Protein AF-A0A0N4XBD7-F1 (afdb_monomer)

InterPro domains:
  IPR009057 Homedomain-like superfamily [SSF46689] (15-112)

Foldseek 3Di:
DDDPDDPLCVVCLVVLVCCCQVVVDQLVVSVVVDVDDSVVSVVSVVVVCVVPVPSVVSPVVPPPPDDDDDDDDDDDDDPPPDPPVVVVVVVVVVVVVVVVVVVVVVVVVVVVVQVVVCVVVVDRPDDDPPPDD

Radius of gyration: 27.36 Å; Cα contacts (8 Å, |Δi|>4): 48; chains: 1; bounding box: 46×45×81 Å

Structure (mmCIF, N/CA/C/O backbone):
data_AF-A0A0N4XBD7-F1
#
_entry.id   AF-A0A0N4XBD7-F1
#
loop_
_atom_site.group_PDB
_atom_site.id
_atom_site.type_symbol
_atom_site.label_atom_id
_atom_site.label_alt_id
_atom_site.label_comp_id
_atom_site.label_asym_id
_atom_site.label_entity_id
_atom_site.label_seq_id
_atom_site.pdbx_PDB_ins_code
_atom_site.Cartn_x
_atom_site.Cartn_y
_atom_site.Cartn_z
_atom_site.occupancy
_atom_site.B_iso_or_equiv
_atom_site.auth_seq_id
_atom_site.auth_comp_id
_atom_site.auth_asym_id
_atom_site.auth_atom_id
_atom_site.pdbx_PDB_model_num
ATOM 1 N N . MET A 1 1 ? -16.879 -18.997 16.624 1.00 49.84 1 MET A N 1
ATOM 2 C CA . MET A 1 1 ? -17.382 -17.947 17.539 1.00 49.84 1 MET A CA 1
ATOM 3 C C . MET A 1 1 ? -18.779 -17.547 17.077 1.00 49.84 1 MET A C 1
ATOM 5 O O . MET A 1 1 ? -18.945 -17.324 15.885 1.00 49.84 1 MET A O 1
ATOM 9 N N . PHE A 1 2 ? -19.792 -17.529 17.951 1.00 53.38 2 PHE A N 1
ATOM 10 C CA . PHE A 1 2 ? -21.160 -17.179 17.542 1.00 53.38 2 PHE A CA 1
ATOM 11 C C . PHE A 1 2 ? -21.255 -15.683 17.239 1.00 53.38 2 PHE A C 1
ATOM 13 O O . PHE A 1 2 ? -21.170 -14.836 18.129 1.00 53.38 2 PHE A O 1
ATOM 20 N N . GLN A 1 3 ? -21.408 -15.370 15.960 1.00 57.75 3 GLN A N 1
ATOM 21 C CA . GLN A 1 3 ? -21.605 -14.022 15.469 1.00 57.75 3 GLN A CA 1
ATOM 22 C C . GLN A 1 3 ? -23.088 -13.665 15.585 1.00 57.75 3 GLN A C 1
ATOM 24 O O . GLN A 1 3 ? -23.903 -14.100 14.779 1.00 57.75 3 GLN A O 1
ATOM 29 N N . TYR A 1 4 ? -23.456 -12.878 16.596 1.00 59.50 4 TYR A N 1
ATOM 30 C CA . TYR A 1 4 ? -24.813 -12.342 16.689 1.00 59.50 4 TYR A CA 1
ATOM 31 C C . TYR A 1 4 ? -25.037 -11.376 15.517 1.00 59.50 4 TYR A C 1
ATOM 33 O O . TYR A 1 4 ? -24.417 -10.311 15.454 1.00 59.50 4 TYR A O 1
ATOM 41 N N . GLN A 1 5 ? -25.868 -11.779 14.559 1.00 62.34 5 GLN A N 1
ATOM 42 C CA . GLN A 1 5 ? -26.324 -10.952 13.443 1.00 62.34 5 GLN A CA 1
ATOM 43 C C . GLN A 1 5 ? -27.554 -10.179 13.908 1.00 62.34 5 GLN A C 1
ATOM 45 O O . GLN A 1 5 ? -28.684 -10.663 13.874 1.00 62.34 5 GLN A O 1
ATOM 50 N N . THR A 1 6 ? -27.316 -8.987 14.446 1.00 78.62 6 THR A N 1
ATOM 51 C CA . THR A 1 6 ? -28.375 -8.034 14.771 1.00 78.62 6 THR A CA 1
ATOM 52 C C . THR A 1 6 ? -28.349 -6.918 13.738 1.00 78.62 6 THR A C 1
ATOM 54 O O . THR A 1 6 ? -27.275 -6.465 13.353 1.00 78.62 6 THR A O 1
ATOM 57 N N . LYS A 1 7 ? -29.520 -6.390 13.359 1.00 78.25 7 LYS A N 1
ATOM 58 C CA . LYS A 1 7 ? -29.637 -5.245 12.429 1.00 78.25 7 LYS A CA 1
ATOM 59 C C . LYS A 1 7 ? -28.763 -4.048 12.835 1.00 78.25 7 LYS A C 1
ATOM 61 O O . LYS A 1 7 ? -28.291 -3.289 12.001 1.00 78.25 7 LYS A O 1
ATOM 66 N N . THR A 1 8 ? -28.546 -3.882 14.138 1.00 77.31 8 THR A N 1
ATOM 67 C CA . THR A 1 8 ? -27.695 -2.838 14.722 1.00 77.31 8 THR A CA 1
ATOM 68 C C . THR A 1 8 ? -26.202 -3.079 14.523 1.00 77.31 8 THR A C 1
ATOM 70 O O . THR A 1 8 ? -25.444 -2.115 14.451 1.00 77.31 8 THR A O 1
ATOM 73 N N . ARG A 1 9 ? -25.761 -4.340 14.452 1.00 83.50 9 ARG A N 1
ATOM 74 C CA . ARG A 1 9 ? -24.365 -4.681 14.181 1.00 83.50 9 ARG A CA 1
ATOM 75 C C . ARG A 1 9 ? -24.035 -4.368 12.734 1.00 83.50 9 ARG A C 1
ATOM 77 O O . ARG A 1 9 ? -23.097 -3.620 12.507 1.00 83.50 9 ARG A O 1
ATOM 84 N N . ASP A 1 10 ? -24.841 -4.849 11.798 1.00 83.06 10 ASP A N 1
ATOM 85 C CA . ASP A 1 10 ? -24.572 -4.677 10.366 1.00 83.06 10 ASP A CA 1
ATOM 86 C C . ASP A 1 10 ? -24.506 -3.193 9.960 1.00 83.06 10 ASP A C 1
ATOM 88 O O . ASP A 1 10 ? -23.769 -2.826 9.055 1.00 83.06 10 ASP A O 1
ATOM 92 N N . LEU A 1 11 ? -25.222 -2.314 10.674 1.00 87.19 11 LEU A N 1
ATOM 93 C CA . LEU A 1 11 ? -25.235 -0.876 10.397 1.00 87.19 11 LEU A CA 1
ATOM 94 C C . LEU A 1 11 ? -24.038 -0.107 10.991 1.00 87.19 11 LE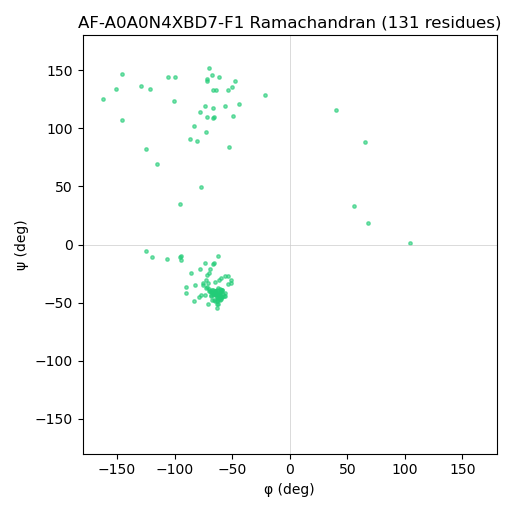U A C 1
ATOM 96 O O . LEU A 1 11 ? -23.597 0.889 10.419 1.00 87.19 11 LEU A O 1
ATOM 100 N N . TYR A 1 12 ? -23.548 -0.508 12.170 1.00 90.75 12 TYR A N 1
ATOM 101 C CA . TYR A 1 12 ? -22.599 0.298 12.955 1.00 90.75 12 TYR A CA 1
ATOM 102 C C . TYR A 1 12 ? -21.252 -0.375 13.217 1.00 90.75 12 TYR A C 1
ATOM 104 O O . TYR A 1 12 ? -20.348 0.301 13.705 1.00 90.75 12 TYR A O 1
ATOM 112 N N . TYR A 1 13 ? -21.101 -1.667 12.926 1.00 90.44 13 TYR A N 1
ATOM 113 C CA . TYR A 1 13 ? -19.879 -2.422 13.206 1.00 90.44 13 TYR A CA 1
ATOM 114 C C . TYR A 1 13 ? -18.687 -1.879 12.421 1.00 90.44 13 TYR A C 1
ATOM 116 O O . TYR A 1 13 ? -17.709 -1.457 13.038 1.00 90.44 13 TYR A O 1
ATOM 124 N N . ASP A 1 14 ? -18.814 -1.790 11.095 1.00 90.31 14 ASP A N 1
ATOM 125 C CA . ASP A 1 14 ? -17.742 -1.292 10.230 1.00 90.31 14 ASP A CA 1
ATOM 126 C C . ASP A 1 14 ? -17.368 0.133 10.623 1.00 90.31 14 ASP A C 1
ATOM 128 O O . ASP A 1 14 ? -16.208 0.418 10.893 1.00 90.31 14 ASP A O 1
ATOM 132 N N . LYS A 1 15 ? -18.366 1.005 10.807 1.00 91.62 15 LYS A N 1
ATOM 133 C CA . LYS A 1 15 ? -18.145 2.388 11.246 1.00 91.62 15 LYS A CA 1
ATOM 134 C C . LYS A 1 15 ? -17.448 2.471 12.609 1.00 91.62 15 LYS A C 1
ATOM 136 O O . LYS A 1 15 ? -16.603 3.336 12.807 1.00 91.62 15 LYS A O 1
ATOM 141 N N . ALA A 1 16 ? -17.788 1.601 13.560 1.00 91.12 16 ALA A N 1
ATOM 142 C CA . ALA A 1 16 ? -17.153 1.583 14.876 1.00 91.12 16 ALA A CA 1
ATOM 143 C C . ALA A 1 16 ? -15.689 1.127 14.808 1.00 91.12 16 ALA A C 1
ATOM 145 O O . ALA A 1 16 ? -14.846 1.707 15.490 1.00 91.12 16 ALA A O 1
ATOM 146 N N . ILE A 1 17 ? -15.382 0.113 13.994 1.00 90.62 17 ILE A N 1
ATOM 147 C CA . ILE A 1 17 ? -14.003 -0.352 13.776 1.00 90.62 17 ILE A CA 1
ATOM 148 C C . ILE A 1 17 ? -13.195 0.703 13.040 1.00 90.62 17 ILE A C 1
ATOM 150 O O . ILE A 1 17 ? -12.045 0.950 13.374 1.00 90.62 17 ILE A O 1
ATOM 154 N N . ASP A 1 18 ? -13.806 1.372 12.082 1.00 90.94 18 ASP A N 1
ATOM 155 C CA . ASP A 1 18 ? -13.152 2.371 11.265 1.00 90.94 18 ASP A CA 1
ATOM 156 C C . ASP A 1 18 ? -12.748 3.615 12.079 1.00 90.94 18 ASP A C 1
ATOM 158 O O . ASP A 1 18 ? -11.602 4.059 12.022 1.00 90.94 18 ASP A O 1
ATOM 162 N N . LEU A 1 19 ? -13.638 4.092 12.960 1.00 89.06 19 LEU A N 1
ATOM 163 C CA . LEU A 1 19 ? -13.330 5.122 13.966 1.00 89.06 19 LEU A CA 1
ATOM 164 C C . LEU A 1 19 ? -12.234 4.675 14.952 1.00 89.06 19 LEU A C 1
ATOM 166 O O . LEU A 1 19 ? -11.471 5.487 15.474 1.00 89.06 19 LEU A O 1
ATOM 170 N N . TYR A 1 20 ? -12.153 3.377 15.229 1.00 88.06 20 TYR A N 1
ATOM 171 C CA . TYR A 1 20 ? -11.146 2.819 16.123 1.00 88.06 20 TYR A CA 1
ATOM 172 C C . TYR A 1 20 ? -9.769 2.702 15.451 1.00 88.06 20 TYR A C 1
ATOM 174 O O . TYR A 1 20 ? -8.764 3.064 16.057 1.00 88.06 20 TYR A O 1
ATOM 182 N N . VAL A 1 21 ? -9.714 2.232 14.202 1.00 86.62 21 VAL A N 1
ATOM 183 C CA . VAL A 1 21 ? -8.468 1.980 13.462 1.00 86.62 21 VAL A CA 1
ATOM 184 C C . VAL A 1 21 ? -7.930 3.252 12.810 1.00 86.62 21 VAL A C 1
ATOM 186 O O . VAL A 1 21 ? -6.748 3.545 12.962 1.00 86.62 21 VAL A O 1
ATOM 189 N N . ARG A 1 22 ? -8.763 4.019 12.092 1.00 83.75 22 ARG A N 1
ATOM 190 C CA . ARG A 1 22 ? -8.308 5.217 11.365 1.00 83.75 22 ARG A CA 1
ATOM 191 C C . ARG A 1 22 ? -8.124 6.417 12.279 1.00 83.75 22 ARG A C 1
ATOM 193 O O . ARG A 1 22 ? -7.129 7.122 12.163 1.00 83.75 22 ARG A O 1
ATOM 200 N N . GLU A 1 23 ? -9.083 6.657 13.171 1.00 82.19 23 GLU A N 1
ATOM 201 C CA . GLU A 1 23 ? -9.079 7.849 14.031 1.00 82.19 23 GLU A CA 1
ATOM 202 C C . GLU A 1 23 ? -8.458 7.595 15.415 1.00 82.19 23 GLU A C 1
ATOM 204 O O . GLU A 1 23 ? -8.201 8.542 16.156 1.00 82.19 23 GLU A O 1
ATOM 209 N N . GLY A 1 24 ? -8.202 6.333 15.786 1.00 81.81 24 GLY A N 1
ATOM 210 C CA . GLY A 1 24 ? -7.596 5.983 17.075 1.00 81.81 24 GLY A CA 1
ATOM 211 C C . GLY A 1 24 ? -8.495 6.268 18.284 1.00 81.81 24 GLY A C 1
ATOM 212 O O . GLY A 1 24 ? -8.008 6.379 19.413 1.00 81.81 24 GLY A O 1
ATOM 213 N N . LEU A 1 25 ? -9.807 6.421 18.077 1.00 85.25 25 LEU A N 1
ATOM 214 C CA . LEU A 1 25 ? -10.740 6.760 19.146 1.00 85.25 25 LEU A CA 1
ATOM 215 C C . LEU A 1 25 ? -10.952 5.582 20.103 1.00 85.25 25 LEU A C 1
ATOM 217 O O . LEU A 1 25 ? -11.110 4.427 19.710 1.00 85.25 25 LEU A O 1
ATOM 221 N N . SER A 1 26 ? -11.041 5.880 21.401 1.00 85.12 26 SER A N 1
ATOM 222 C CA . SER A 1 26 ? -11.383 4.864 22.399 1.00 85.12 26 SER A CA 1
ATOM 223 C C . SER A 1 26 ? -12.847 4.430 22.269 1.00 85.12 26 SER A C 1
ATOM 225 O O . SER A 1 26 ? -13.729 5.230 21.950 1.00 85.12 26 SER A O 1
ATOM 227 N N . TYR A 1 27 ? -13.156 3.186 22.652 1.00 84.69 27 TYR A N 1
ATOM 228 C CA . TYR A 1 27 ? -14.535 2.668 22.665 1.00 84.69 27 TYR A CA 1
ATOM 229 C C . TYR A 1 27 ? -15.519 3.556 23.454 1.00 84.69 27 TYR A C 1
ATOM 231 O O . TYR A 1 27 ? -16.713 3.575 23.163 1.00 84.69 27 TYR A O 1
ATOM 239 N N . ARG A 1 28 ? -15.031 4.315 24.450 1.00 88.12 28 ARG A N 1
ATOM 240 C CA . ARG A 1 28 ? -15.838 5.271 25.227 1.00 88.12 28 ARG A CA 1
ATOM 241 C C . ARG A 1 28 ? -16.213 6.511 24.421 1.00 88.12 28 ARG A C 1
ATOM 243 O O . ARG A 1 28 ? -17.303 7.034 24.616 1.00 88.12 28 ARG A O 1
ATOM 250 N N . GLN A 1 29 ? -15.313 6.991 23.567 1.00 87.44 29 GLN A N 1
ATOM 251 C CA . GLN A 1 29 ? -15.570 8.119 22.669 1.00 87.44 29 GLN A CA 1
ATOM 252 C C . GLN A 1 29 ? -16.492 7.687 21.531 1.00 87.44 29 GLN A C 1
ATOM 254 O O . GLN A 1 29 ? -17.479 8.365 21.267 1.00 87.44 29 GLN A O 1
ATOM 259 N N . ILE A 1 30 ? -16.253 6.508 20.951 1.00 90.81 30 ILE A N 1
ATOM 260 C CA . ILE A 1 30 ? -17.099 5.941 19.892 1.00 90.81 30 ILE A CA 1
ATOM 261 C C . ILE A 1 30 ? -18.544 5.763 20.382 1.00 90.81 30 ILE A C 1
ATOM 263 O O . ILE A 1 30 ? -19.483 6.099 19.667 1.00 90.81 30 ILE A O 1
ATOM 267 N N . ALA A 1 31 ? -18.739 5.340 21.636 1.00 91.88 31 ALA A N 1
ATOM 268 C CA . ALA A 1 31 ? -20.066 5.204 22.244 1.00 91.88 31 ALA A CA 1
ATOM 269 C C . ALA A 1 31 ? -20.825 6.529 22.440 1.00 91.88 31 ALA A C 1
ATOM 271 O O . ALA A 1 31 ? -22.023 6.503 22.698 1.00 91.88 31 ALA A O 1
ATOM 272 N N . LYS A 1 32 ? -20.147 7.682 22.366 1.00 91.56 32 LYS A N 1
ATOM 273 C CA . LYS A 1 32 ? -20.806 8.999 22.361 1.00 91.56 32 LYS A CA 1
ATOM 274 C C . LYS A 1 32 ? -21.243 9.423 20.959 1.00 91.56 32 LYS A C 1
ATOM 276 O O . LYS A 1 32 ? -22.139 10.247 20.837 1.00 91.56 32 LYS A O 1
ATOM 281 N N . ILE A 1 33 ? -20.587 8.892 19.927 1.00 90.44 33 ILE A N 1
ATOM 282 C CA . ILE A 1 33 ? -20.816 9.241 18.519 1.00 90.44 33 ILE A CA 1
ATOM 283 C C . ILE A 1 33 ? -21.889 8.334 17.914 1.00 90.44 33 ILE A C 1
ATOM 285 O O . ILE A 1 33 ? -22.743 8.785 17.155 1.00 90.44 33 ILE A O 1
ATOM 289 N N . LEU A 1 34 ? -21.835 7.042 18.235 1.00 89.00 34 LEU A N 1
ATOM 290 C CA . LEU A 1 34 ? -22.762 6.044 17.720 1.00 89.00 34 LEU A CA 1
ATOM 291 C C . LEU A 1 34 ? -23.847 5.734 18.757 1.00 89.00 34 LEU A C 1
ATOM 293 O O . LEU A 1 34 ? -23.535 5.645 19.946 1.00 89.00 34 LEU A O 1
ATOM 297 N N . PRO A 1 35 ? -25.099 5.475 18.333 1.00 89.06 35 PRO A N 1
ATOM 298 C CA . PRO A 1 35 ? -26.188 5.058 19.218 1.00 89.06 35 PRO A CA 1
ATOM 299 C C . PRO A 1 35 ? -26.051 3.573 19.603 1.00 89.06 35 PRO A C 1
ATOM 301 O O . PRO A 1 35 ? -26.975 2.775 19.470 1.00 89.06 35 PRO A O 1
ATOM 304 N N . VAL A 1 36 ? -24.859 3.175 20.046 1.00 88.94 36 VAL A N 1
ATOM 305 C CA . VAL A 1 36 ? -24.504 1.803 20.402 1.00 88.94 36 VAL A CA 1
ATOM 306 C C . VAL A 1 36 ? -23.863 1.820 21.781 1.00 88.94 36 VAL A C 1
ATOM 308 O O . VAL A 1 36 ? -23.035 2.672 22.100 1.00 88.94 36 VAL A O 1
ATOM 311 N N . SER A 1 37 ? -24.245 0.863 22.627 1.00 88.25 37 SER A N 1
ATOM 312 C CA . SER A 1 37 ? -23.726 0.809 23.990 1.00 88.25 37 SER A CA 1
ATOM 313 C C . SER A 1 37 ? -22.202 0.617 24.009 1.00 88.25 37 SER A C 1
ATOM 315 O O . SER A 1 37 ? -21.631 -0.133 23.210 1.00 88.25 37 SER A O 1
ATOM 317 N N . LYS A 1 38 ? -21.533 1.247 24.983 1.00 87.31 38 LYS A N 1
ATOM 318 C CA . LYS A 1 38 ? -20.075 1.129 25.171 1.00 87.31 38 LYS A CA 1
ATOM 319 C C . LYS A 1 38 ? -19.597 -0.322 25.286 1.00 87.31 38 LYS A C 1
ATOM 321 O O . LYS A 1 38 ? -18.497 -0.639 24.845 1.00 87.31 38 LYS A O 1
ATOM 326 N N . THR A 1 39 ? -20.404 -1.196 25.890 1.00 87.75 39 THR A N 1
ATOM 327 C CA . THR A 1 39 ? -20.083 -2.614 26.094 1.00 87.75 39 THR A CA 1
ATOM 328 C C . THR A 1 39 ? -20.155 -3.388 24.784 1.00 87.75 39 THR A C 1
ATOM 330 O O . THR A 1 39 ? -19.301 -4.236 24.537 1.00 87.75 39 THR A O 1
ATOM 333 N N . THR A 1 40 ? -21.114 -3.059 23.916 1.00 89.56 40 THR A N 1
ATOM 334 C CA . THR A 1 40 ? -21.210 -3.621 22.564 1.00 89.56 40 THR A CA 1
ATOM 335 C C . THR A 1 40 ? -19.993 -3.240 21.723 1.00 89.56 40 THR A C 1
ATOM 337 O O . THR A 1 40 ? -19.356 -4.121 21.155 1.00 89.56 40 THR A O 1
ATOM 340 N N . ILE A 1 41 ? -19.611 -1.958 21.713 1.00 89.88 41 ILE A N 1
ATOM 341 C CA . ILE A 1 41 ? -18.436 -1.477 20.967 1.00 89.88 41 ILE A CA 1
ATOM 342 C C . ILE A 1 41 ?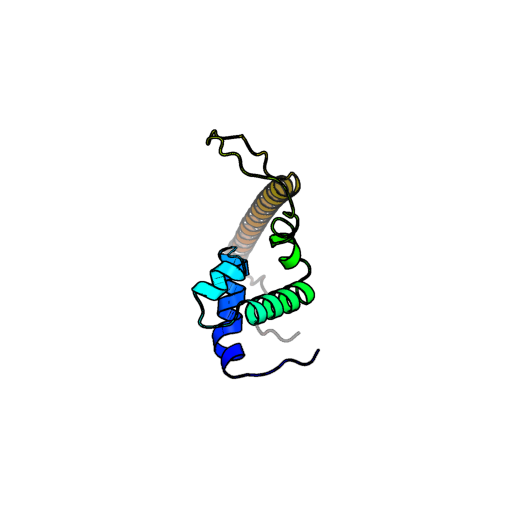 -17.149 -2.117 21.504 1.00 89.88 41 ILE A C 1
ATOM 344 O O . ILE A 1 41 ? -16.324 -2.588 20.728 1.00 89.88 41 ILE A O 1
ATOM 348 N N . MET A 1 42 ? -16.995 -2.209 22.831 1.00 88.94 42 MET A N 1
ATOM 349 C CA . MET A 1 42 ? -15.858 -2.898 23.454 1.00 88.94 42 MET A CA 1
ATOM 350 C C . MET A 1 42 ? -15.766 -4.362 23.005 1.00 88.94 42 MET A C 1
ATOM 352 O O . MET A 1 42 ? -14.677 -4.840 22.704 1.00 88.94 42 MET A O 1
ATOM 356 N N . ARG A 1 43 ? -16.902 -5.070 22.937 1.00 88.88 43 ARG A N 1
ATOM 357 C CA . ARG A 1 43 ? -16.950 -6.461 22.470 1.00 88.88 43 ARG A CA 1
ATOM 358 C C . ARG A 1 43 ? -16.573 -6.570 20.991 1.00 88.88 43 ARG A C 1
ATOM 360 O O . ARG A 1 43 ? -15.812 -7.463 20.646 1.00 88.88 43 ARG A O 1
ATOM 367 N N . TRP A 1 44 ? -17.064 -5.674 20.134 1.00 90.62 44 TRP A N 1
ATOM 368 C CA . TRP A 1 44 ? -16.702 -5.648 18.711 1.00 90.62 44 TRP A CA 1
ATOM 369 C C . TRP A 1 44 ? -15.209 -5.426 18.496 1.00 90.62 44 TRP A C 1
ATOM 371 O O . TRP A 1 44 ? -14.596 -6.160 17.729 1.00 90.62 44 TRP A O 1
ATOM 381 N N . ILE A 1 45 ? -14.621 -4.482 19.230 1.00 88.38 45 ILE A N 1
ATOM 382 C CA . ILE A 1 45 ? -13.181 -4.212 19.191 1.00 88.38 45 ILE A CA 1
ATOM 383 C C . ILE A 1 45 ? -12.377 -5.414 19.697 1.00 88.38 45 ILE A C 1
ATOM 385 O O . ILE A 1 45 ? -11.347 -5.736 19.119 1.00 88.38 45 ILE A O 1
ATOM 389 N N . ALA A 1 46 ? -12.834 -6.092 20.755 1.00 86.00 46 ALA A N 1
ATOM 390 C CA . ALA A 1 46 ? -12.157 -7.278 21.276 1.00 86.00 46 ALA A CA 1
ATOM 391 C C . ALA A 1 46 ? -12.133 -8.424 20.251 1.00 86.00 46 ALA A C 1
ATOM 393 O O . ALA A 1 46 ? -11.075 -9.004 20.035 1.00 86.00 46 ALA A O 1
ATOM 394 N N . ILE A 1 47 ? -13.265 -8.687 19.586 1.00 87.81 47 ILE A N 1
ATOM 395 C CA . ILE A 1 47 ? -13.365 -9.683 18.505 1.00 87.81 47 ILE A CA 1
ATOM 396 C C . ILE A 1 47 ? -12.456 -9.285 17.337 1.00 87.81 47 ILE A C 1
ATOM 398 O O . ILE A 1 47 ? -11.658 -10.088 16.873 1.00 87.81 47 ILE A O 1
ATOM 402 N N . PHE A 1 48 ? -12.518 -8.022 16.911 1.00 87.56 48 PHE A N 1
ATOM 403 C CA . PHE A 1 48 ? -11.685 -7.515 15.823 1.00 87.56 48 PHE A CA 1
ATOM 404 C C . PHE A 1 48 ? -10.185 -7.636 16.128 1.00 87.56 48 PHE A C 1
ATOM 406 O O . PHE A 1 48 ? -9.407 -7.996 15.250 1.00 87.56 48 PHE A O 1
ATOM 413 N N . ALA A 1 49 ? -9.774 -7.352 17.366 1.00 83.38 49 ALA A N 1
ATOM 414 C CA . ALA A 1 49 ? -8.385 -7.463 17.799 1.00 83.38 49 ALA A CA 1
ATOM 415 C C . ALA A 1 49 ? -7.911 -8.922 17.907 1.00 83.38 49 ALA A C 1
ATOM 417 O O . ALA A 1 49 ? -6.745 -9.192 17.640 1.00 83.38 49 ALA A O 1
ATOM 418 N N . GLU A 1 50 ? -8.798 -9.849 18.279 1.00 82.12 50 GLU A N 1
ATOM 419 C CA . GLU A 1 50 ? -8.528 -11.292 18.273 1.00 82.12 50 GLU A CA 1
ATOM 420 C C . GLU A 1 50 ? -8.356 -11.824 16.840 1.00 82.12 50 GLU A C 1
ATOM 422 O O . GLU A 1 50 ? -7.429 -12.584 16.571 1.00 82.12 50 GLU A O 1
ATOM 427 N N . GLU A 1 51 ? -9.190 -11.361 15.904 1.00 82.00 51 GLU A N 1
ATOM 428 C CA . GLU A 1 51 ? -9.096 -11.693 14.475 1.00 82.00 51 GLU A CA 1
ATOM 429 C C . GLU A 1 51 ? -7.898 -11.015 13.783 1.00 82.00 51 GLU A C 1
ATOM 431 O O . GLU A 1 51 ? -7.365 -11.546 12.810 1.00 82.00 51 GLU A O 1
ATOM 436 N N . ASN A 1 52 ? -7.435 -9.868 14.297 1.00 81.19 52 ASN A N 1
ATOM 437 C CA . ASN A 1 52 ? -6.329 -9.090 13.736 1.00 81.19 52 ASN A CA 1
ATOM 438 C C . ASN A 1 52 ? -5.225 -8.834 14.783 1.00 81.19 52 ASN A C 1
ATOM 440 O O . ASN A 1 52 ? -5.125 -7.723 15.324 1.00 81.19 52 ASN A O 1
ATOM 444 N N . PRO A 1 53 ? -4.314 -9.803 15.013 1.00 68.19 53 PRO A N 1
ATOM 445 C CA . PRO A 1 53 ? -3.233 -9.684 15.999 1.00 68.19 53 PRO A CA 1
ATOM 446 C C . PRO A 1 53 ? -2.327 -8.456 15.799 1.00 68.19 53 PRO A C 1
ATOM 448 O O . PRO A 1 53 ? -1.753 -7.928 16.755 1.00 68.19 53 PRO A O 1
ATOM 451 N N . HIS A 1 54 ? -2.211 -7.965 14.561 1.00 62.19 54 HIS A N 1
ATOM 452 C CA . HIS A 1 54 ? -1.456 -6.754 14.230 1.00 62.19 54 HIS A CA 1
ATOM 453 C C . HIS A 1 54 ? -2.185 -5.459 14.629 1.00 62.19 54 HIS A C 1
ATOM 455 O O . HIS A 1 54 ? -1.532 -4.513 15.072 1.00 62.19 54 HIS A O 1
ATOM 461 N N . ALA A 1 55 ? -3.521 -5.427 14.570 1.00 58.78 55 ALA A N 1
ATOM 462 C CA . ALA A 1 55 ? -4.325 -4.279 15.005 1.00 58.78 55 ALA A CA 1
ATOM 463 C C . ALA A 1 55 ? -4.309 -4.112 16.535 1.00 58.78 55 ALA A C 1
ATOM 465 O O . ALA A 1 55 ? -4.437 -3.008 17.065 1.00 58.78 55 ALA A O 1
ATOM 466 N N . GLN A 1 56 ? -4.058 -5.201 17.267 1.00 54.03 56 GLN A N 1
ATOM 467 C CA . GLN A 1 56 ? -4.009 -5.203 18.728 1.00 54.03 56 GLN A CA 1
ATOM 468 C C . GLN A 1 56 ? -2.834 -4.402 19.318 1.00 54.03 56 GLN A C 1
ATOM 470 O O . GLN A 1 56 ? -2.871 -4.027 20.495 1.00 54.03 56 GLN A O 1
ATOM 475 N N . ARG A 1 57 ? -1.803 -4.083 18.520 1.00 52.88 57 ARG A N 1
ATOM 476 C CA . ARG A 1 57 ? -0.703 -3.196 18.945 1.00 52.88 57 ARG A CA 1
ATOM 477 C C . ARG A 1 57 ? -1.137 -1.739 19.113 1.00 52.88 57 ARG A C 1
ATOM 479 O O . ARG A 1 57 ? -0.506 -1.031 19.888 1.00 52.88 57 ARG A O 1
ATOM 486 N N . MET A 1 58 ? -2.235 -1.309 18.488 1.00 51.31 58 MET A N 1
ATOM 487 C CA . MET A 1 58 ? -2.680 0.090 18.533 1.00 51.31 58 MET A CA 1
ATOM 488 C C . MET A 1 58 ? -3.290 0.505 19.884 1.00 51.31 58 MET A C 1
ATOM 490 O O . MET A 1 58 ? -3.392 1.694 20.166 1.00 51.31 58 MET A O 1
ATOM 494 N N . VAL A 1 59 ? -3.662 -0.448 20.755 1.00 51.44 59 VAL A N 1
ATOM 495 C CA . VAL A 1 59 ? -4.435 -0.155 21.986 1.00 51.44 59 VAL A CA 1
ATOM 496 C C . VAL A 1 59 ? -3.824 -0.643 23.291 1.00 51.44 59 VAL A C 1
ATOM 498 O O . VAL A 1 59 ? -4.263 -0.237 24.370 1.00 51.44 59 VAL A O 1
ATOM 501 N N . LYS A 1 60 ? -2.712 -1.382 23.244 1.00 46.72 60 LYS A N 1
ATOM 502 C CA . LYS A 1 60 ? -1.953 -1.689 24.470 1.00 46.72 60 LYS A CA 1
ATOM 503 C C . LYS A 1 60 ? -1.384 -0.440 25.168 1.00 46.72 60 LYS A C 1
ATOM 505 O O . LYS A 1 60 ? -0.969 -0.547 26.318 1.00 46.72 60 LYS A O 1
ATOM 510 N N . LEU A 1 61 ? -1.442 0.742 24.542 1.00 45.31 61 LEU A N 1
ATOM 511 C CA . LEU A 1 61 ? -1.049 2.009 25.163 1.00 45.31 61 LEU A CA 1
ATOM 512 C C . LEU A 1 61 ? -2.109 2.591 26.126 1.00 45.31 61 LEU A C 1
ATOM 514 O O . LEU A 1 61 ? -1.756 3.358 27.014 1.00 45.31 61 LEU A O 1
ATOM 518 N N . THR A 1 62 ? -3.395 2.216 26.024 1.00 43.59 62 THR A N 1
ATOM 519 C CA . THR A 1 62 ? -4.468 2.888 26.798 1.00 43.59 62 THR A CA 1
ATOM 520 C C . THR A 1 62 ? -5.033 2.073 27.962 1.00 43.59 62 THR A C 1
ATOM 522 O O . THR A 1 62 ? -5.783 2.607 28.778 1.00 43.59 62 THR A O 1
ATOM 525 N N . THR A 1 63 ? -4.740 0.773 28.050 1.00 41.03 63 THR A N 1
ATOM 526 C CA . THR A 1 63 ? -5.327 -0.107 29.081 1.00 41.03 63 THR 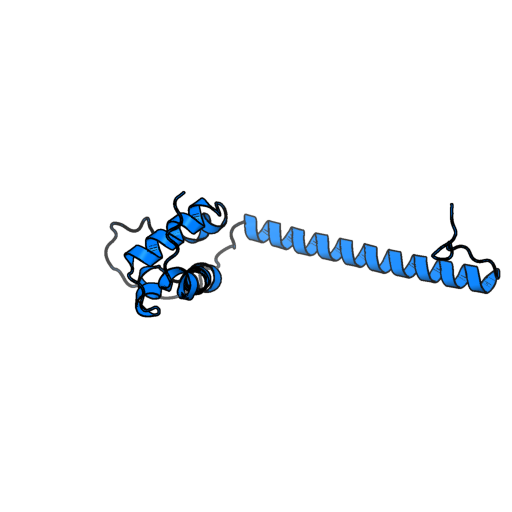A CA 1
ATOM 527 C C . THR A 1 63 ? -4.467 -0.257 30.331 1.00 41.03 63 THR A C 1
ATOM 529 O O . THR A 1 63 ? -4.985 -0.693 31.356 1.00 41.03 63 THR A O 1
ATOM 532 N N . ASN A 1 64 ? -3.196 0.154 30.290 1.00 39.41 64 ASN A N 1
ATOM 533 C CA . ASN A 1 64 ? -2.289 0.097 31.439 1.00 39.41 64 ASN A CA 1
ATOM 534 C C . ASN A 1 64 ? -2.225 1.421 32.222 1.00 39.41 64 ASN A C 1
ATOM 536 O O . ASN A 1 64 ? -1.188 1.797 32.756 1.00 39.41 64 ASN A O 1
ATOM 540 N N . VAL A 1 65 ? -3.349 2.141 32.300 1.00 39.66 65 VAL A N 1
ATOM 541 C CA . VAL A 1 65 ? -3.503 3.314 33.172 1.00 39.66 65 VAL A CA 1
ATOM 542 C C . VAL A 1 65 ? -4.570 3.005 34.218 1.00 39.66 65 VAL A C 1
ATOM 544 O O . VAL A 1 65 ? -5.679 3.538 34.218 1.00 39.66 65 VAL A O 1
ATOM 547 N N . LYS A 1 66 ? -4.231 2.100 35.137 1.00 40.50 66 LYS A N 1
ATOM 548 C CA . LYS A 1 66 ? -4.716 2.200 36.513 1.00 40.50 66 LYS A CA 1
ATOM 549 C C . LYS A 1 66 ? -3.571 2.791 37.329 1.00 40.50 66 LYS A C 1
ATOM 551 O O . LYS A 1 66 ? -2.465 2.270 37.318 1.00 40.50 66 LYS A O 1
ATOM 556 N N . THR A 1 67 ? -3.890 3.905 37.985 1.00 39.66 67 THR A N 1
ATOM 557 C CA . THR A 1 67 ? -3.090 4.662 38.958 1.00 39.66 67 THR A CA 1
ATOM 558 C C . THR A 1 67 ? -1.812 5.323 38.440 1.00 39.66 67 THR A C 1
ATOM 560 O O . THR A 1 67 ? -0.717 4.813 38.637 1.00 39.66 67 THR A O 1
ATOM 563 N N . ARG A 1 68 ? -1.936 6.557 37.941 1.00 31.19 68 ARG A N 1
ATOM 564 C CA . ARG A 1 68 ? -1.180 7.678 38.518 1.00 31.19 68 ARG A CA 1
ATOM 565 C C . ARG A 1 68 ? -1.949 8.983 38.338 1.00 31.19 68 ARG A C 1
ATOM 567 O O . ARG A 1 68 ? -2.585 9.238 37.323 1.00 31.19 68 ARG A O 1
A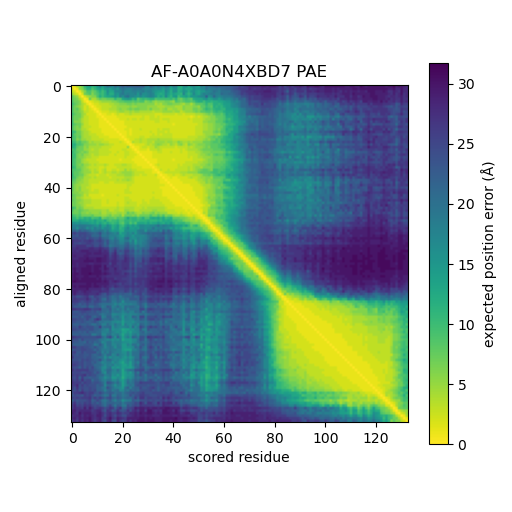TOM 574 N N . LYS A 1 69 ? -1.980 9.693 39.453 1.00 31.17 69 LYS A N 1
ATOM 575 C CA . LYS A 1 69 ? -2.705 10.911 39.771 1.00 31.17 69 LYS A CA 1
ATOM 576 C C . LYS A 1 69 ? -2.154 12.075 38.941 1.00 31.17 69 LYS A C 1
ATOM 578 O O . LYS A 1 69 ? -0.971 12.097 38.634 1.00 31.17 69 LYS A O 1
ATOM 583 N N . VAL A 1 70 ? -3.076 12.966 38.587 1.00 39.88 70 VAL A N 1
ATOM 584 C CA . VAL A 1 70 ? -2.936 14.310 38.009 1.00 39.88 70 VAL A CA 1
ATOM 585 C C . VAL A 1 70 ? -1.571 14.955 38.254 1.00 39.88 70 VAL A C 1
ATOM 587 O O . VAL A 1 70 ? -1.195 15.093 39.409 1.00 39.88 70 VAL A O 1
ATOM 590 N N . GLU A 1 71 ? -0.929 15.437 37.187 1.00 31.86 71 GLU A N 1
ATOM 591 C CA . GLU A 1 71 ? -0.254 16.740 37.170 1.00 31.86 71 GLU A CA 1
ATOM 592 C C . GLU A 1 71 ? -0.004 17.196 35.724 1.00 31.86 71 GLU A C 1
ATOM 594 O O . GLU A 1 71 ? 0.527 16.480 34.878 1.00 31.86 71 GLU A O 1
ATOM 599 N N . SER A 1 72 ? -0.499 18.396 35.447 1.00 43.28 72 SER A N 1
ATOM 600 C CA . SER A 1 72 ? -0.367 19.173 34.224 1.00 43.28 72 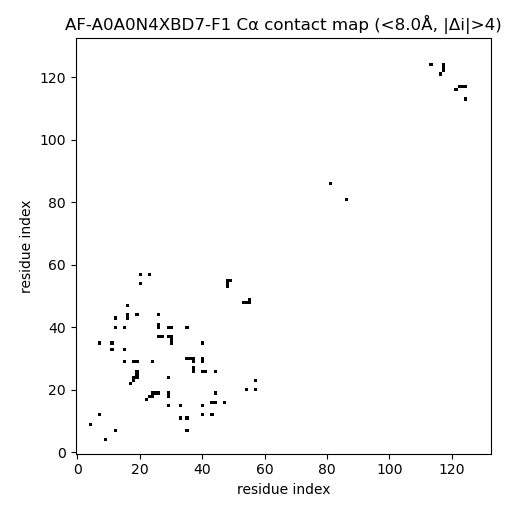SER A CA 1
ATOM 601 C C . SER A 1 72 ? 1.040 19.753 34.099 1.00 43.28 72 SER A C 1
ATOM 603 O O . SER A 1 72 ? 1.394 20.590 34.926 1.00 43.28 72 SER A O 1
ATOM 605 N N . VAL A 1 73 ? 1.797 19.415 33.052 1.00 33.34 73 VAL A N 1
ATOM 606 C CA . VAL A 1 73 ? 2.992 20.183 32.660 1.00 33.34 73 VAL A CA 1
ATOM 607 C C . VAL A 1 73 ? 3.151 20.176 31.135 1.00 33.34 73 VAL A C 1
ATOM 609 O O . VAL A 1 73 ? 3.439 19.155 30.526 1.00 33.34 73 VAL A O 1
ATOM 612 N N . GLN A 1 74 ? 2.851 21.341 30.561 1.00 35.34 74 GLN A N 1
ATOM 613 C CA . GLN A 1 74 ? 3.575 22.071 29.512 1.00 35.34 74 GLN A CA 1
ATOM 614 C C . GLN A 1 74 ? 4.198 21.278 28.344 1.00 35.34 74 GLN A C 1
ATOM 616 O O . GLN A 1 74 ? 5.157 20.526 28.475 1.00 35.34 74 GLN A O 1
ATOM 621 N N . THR A 1 75 ? 3.649 21.575 27.167 1.00 44.50 75 THR A N 1
ATOM 622 C CA . THR A 1 75 ? 4.253 21.499 25.833 1.00 44.50 75 THR A CA 1
ATOM 623 C C . THR A 1 75 ? 5.670 22.068 25.788 1.00 44.50 75 THR A C 1
ATOM 625 O O . THR A 1 75 ? 5.833 23.261 26.000 1.00 44.50 75 THR A O 1
ATOM 628 N N . GLU A 1 76 ? 6.633 21.233 25.396 1.00 34.31 76 GLU A N 1
ATOM 629 C CA . GLU A 1 76 ? 7.842 21.597 24.642 1.00 34.31 76 GLU A CA 1
ATOM 630 C C . GLU A 1 76 ? 8.188 20.424 23.690 1.00 34.31 76 GLU A C 1
ATOM 632 O O . GLU A 1 76 ? 7.889 19.265 24.014 1.00 34.31 76 GLU A O 1
ATOM 637 N N . PRO A 1 77 ? 8.755 20.677 22.492 1.00 42.62 77 PRO A N 1
ATOM 638 C CA . PRO A 1 77 ? 8.876 19.695 21.423 1.00 42.62 77 PRO A CA 1
ATOM 639 C C . PRO A 1 77 ? 10.070 18.778 21.688 1.00 42.62 77 PRO A C 1
ATOM 641 O O . PRO A 1 77 ? 11.195 19.019 21.252 1.00 42.62 77 PRO A O 1
ATOM 644 N N . SER A 1 78 ? 9.823 17.690 22.411 1.00 36.94 78 SER A N 1
ATOM 645 C CA . SER A 1 78 ? 10.794 16.607 22.504 1.00 36.94 78 SER A CA 1
ATOM 646 C C . SER A 1 78 ? 10.931 15.954 21.132 1.00 36.94 78 SER A C 1
ATOM 648 O O . SER A 1 78 ? 9.964 15.415 20.590 1.00 36.94 78 SER A O 1
ATOM 650 N N . SER A 1 79 ? 12.141 16.036 20.578 1.00 47.62 79 SER A N 1
ATOM 651 C CA . SER A 1 79 ? 12.637 15.255 19.447 1.00 47.62 79 SER A CA 1
ATOM 652 C C . SER A 1 79 ? 12.435 13.765 19.734 1.00 47.62 79 SER A C 1
ATOM 654 O O . SER A 1 79 ? 13.305 13.066 20.258 1.00 47.62 79 SER A O 1
ATOM 656 N N . ALA A 1 80 ? 11.227 13.286 19.451 1.00 50.78 80 ALA A N 1
ATOM 657 C CA . ALA A 1 80 ? 10.880 11.889 19.530 1.00 50.78 80 ALA A CA 1
ATOM 658 C C . ALA A 1 80 ? 11.557 11.219 18.341 1.00 50.78 80 ALA A C 1
ATOM 660 O O . ALA A 1 80 ? 11.053 11.253 17.217 1.00 50.78 80 ALA A O 1
ATOM 661 N N . LYS A 1 81 ? 12.735 10.637 18.584 1.00 56.12 81 LYS A N 1
ATOM 662 C CA . LYS A 1 81 ? 13.297 9.634 17.684 1.00 56.12 81 LYS A CA 1
ATOM 663 C C . LYS A 1 81 ? 12.181 8.626 17.422 1.00 56.12 81 LYS A C 1
ATOM 665 O O . LYS A 1 81 ? 11.729 7.951 18.347 1.00 56.12 81 LYS A O 1
ATOM 670 N N . MET A 1 82 ? 11.683 8.621 16.184 1.00 57.12 82 MET A N 1
ATOM 671 C CA . MET A 1 82 ? 10.731 7.623 15.707 1.00 57.12 82 MET A CA 1
ATOM 672 C C . MET A 1 82 ? 11.257 6.242 16.116 1.00 57.12 82 MET A C 1
ATOM 674 O O . MET A 1 82 ? 12.475 6.050 16.075 1.00 57.12 82 MET A O 1
ATOM 678 N N . PRO A 1 83 ? 10.389 5.309 16.543 1.00 73.19 83 PRO A N 1
ATOM 679 C CA . PRO A 1 83 ? 10.834 3.973 16.922 1.00 73.19 83 PRO A CA 1
ATOM 680 C C . PRO A 1 83 ? 11.711 3.405 15.800 1.00 73.19 83 PRO A C 1
ATOM 682 O O . PRO A 1 83 ? 11.387 3.581 14.627 1.00 73.19 83 PRO A O 1
ATOM 685 N N . GLU A 1 84 ? 12.838 2.796 16.164 1.00 71.75 84 GLU A N 1
ATOM 686 C CA . GLU A 1 84 ? 13.894 2.320 15.251 1.00 71.75 84 GLU A CA 1
ATOM 687 C C . GLU A 1 84 ? 13.330 1.444 14.112 1.00 71.75 84 GLU A C 1
ATOM 689 O O . GLU A 1 84 ? 13.731 1.552 12.950 1.00 71.75 84 GLU A O 1
ATOM 694 N N . ASP A 1 85 ? 12.270 0.693 14.415 1.00 73.56 85 ASP A N 1
ATOM 695 C CA . ASP A 1 85 ? 11.477 -0.083 13.460 1.00 73.56 85 ASP A CA 1
ATOM 696 C C . ASP A 1 85 ? 10.846 0.776 12.349 1.00 73.56 85 ASP A C 1
ATOM 698 O O . ASP A 1 85 ? 10.802 0.379 11.193 1.00 73.56 85 ASP A O 1
ATOM 702 N N . VAL A 1 86 ? 10.352 1.976 12.656 1.00 82.62 86 VAL A N 1
ATOM 703 C CA . VAL A 1 86 ? 9.745 2.857 11.645 1.00 82.62 86 VAL A CA 1
ATOM 704 C C . VAL A 1 86 ? 10.809 3.504 10.764 1.00 82.62 86 VAL A C 1
ATOM 706 O O . VAL A 1 86 ? 10.570 3.681 9.573 1.00 82.62 86 VAL A O 1
ATOM 709 N N . GLN A 1 87 ? 11.981 3.823 11.316 1.00 81.94 87 GLN A N 1
ATOM 710 C CA . GLN A 1 87 ? 13.087 4.379 10.531 1.00 81.94 87 GLN A CA 1
ATOM 711 C C . GLN A 1 87 ? 13.638 3.343 9.544 1.00 81.94 87 GLN A C 1
ATOM 713 O O . GLN A 1 87 ? 13.726 3.622 8.351 1.00 81.94 87 GLN A O 1
ATOM 718 N N . SER A 1 88 ? 13.896 2.120 10.011 1.00 86.38 88 SER A N 1
ATOM 719 C CA . SER A 1 88 ? 14.334 1.012 9.150 1.00 86.38 88 SER A CA 1
ATOM 720 C C . SER A 1 88 ? 13.313 0.672 8.056 1.00 86.38 88 SER A C 1
ATOM 722 O O . SER A 1 88 ? 13.687 0.502 6.896 1.00 86.38 88 SER A O 1
ATOM 724 N N . LEU A 1 89 ? 12.013 0.667 8.377 1.00 90.56 89 LEU A N 1
ATOM 725 C CA . LEU A 1 89 ? 10.956 0.489 7.376 1.00 90.56 89 LEU A CA 1
ATOM 726 C C . LEU A 1 89 ? 10.935 1.622 6.339 1.00 90.56 89 LEU A C 1
ATOM 728 O O . LEU A 1 89 ? 10.721 1.371 5.153 1.00 90.56 89 LEU A O 1
ATOM 732 N N . GLN A 1 90 ? 11.155 2.873 6.753 1.00 91.75 90 GLN A N 1
ATOM 733 C CA . GLN A 1 90 ? 11.233 4.008 5.827 1.00 91.75 90 GLN A CA 1
ATOM 734 C C . GLN A 1 90 ? 12.435 3.889 4.885 1.00 91.75 90 GLN A C 1
ATOM 736 O O . GLN A 1 90 ? 12.295 4.118 3.682 1.00 91.75 90 GLN A O 1
ATOM 741 N N . GLU A 1 91 ? 13.593 3.487 5.405 1.00 92.00 91 GLU A N 1
ATOM 742 C CA . GLU A 1 91 ? 14.792 3.229 4.605 1.00 92.00 91 GLU A CA 1
ATOM 743 C C . GLU A 1 91 ? 14.569 2.097 3.595 1.00 92.00 91 GLU A C 1
ATOM 745 O O . GLU A 1 91 ? 14.941 2.222 2.424 1.00 92.00 91 GLU A O 1
ATOM 750 N N . GLU A 1 92 ? 13.904 1.018 4.008 1.00 93.19 92 GLU A N 1
ATOM 751 C CA . GLU A 1 92 ? 13.578 -0.098 3.123 1.00 93.19 92 GLU A CA 1
ATOM 752 C C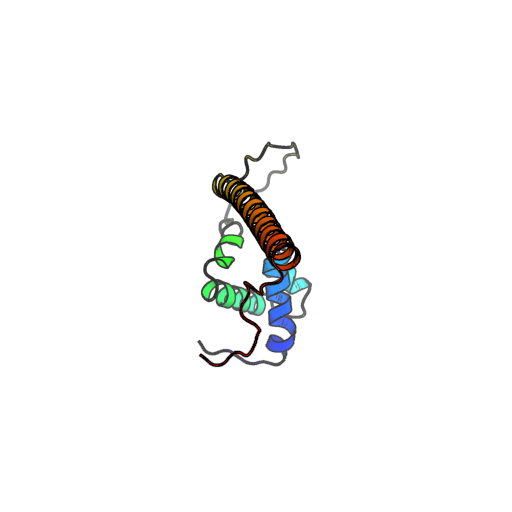 . GLU A 1 92 ? 12.613 0.322 2.008 1.00 93.19 92 GLU A C 1
ATOM 754 O O . GLU A 1 92 ? 12.850 0.013 0.839 1.00 93.19 92 GLU A O 1
ATOM 759 N N . VAL A 1 93 ? 11.581 1.112 2.321 1.00 96.06 93 VAL A N 1
ATOM 760 C CA . VAL A 1 93 ? 10.661 1.663 1.312 1.00 96.06 93 VAL A CA 1
ATOM 761 C C . VAL A 1 93 ? 11.403 2.538 0.302 1.00 96.06 93 VAL A C 1
ATOM 763 O O . VAL A 1 93 ? 11.164 2.418 -0.902 1.00 96.06 93 VAL A O 1
ATOM 766 N N . LEU A 1 94 ? 12.314 3.401 0.758 1.00 95.81 94 LEU A N 1
ATOM 767 C CA . LEU A 1 94 ? 13.119 4.242 -0.131 1.00 95.81 94 LEU A CA 1
ATOM 768 C C . LEU A 1 94 ? 14.020 3.397 -1.039 1.00 95.81 94 LEU A C 1
ATOM 770 O O . LEU A 1 94 ? 14.065 3.622 -2.251 1.00 95.81 94 LEU A O 1
ATOM 774 N N . ARG A 1 95 ? 14.686 2.384 -0.477 1.00 97.31 95 ARG A N 1
ATOM 775 C CA . ARG A 1 95 ? 15.526 1.452 -1.235 1.00 97.31 95 ARG A CA 1
ATOM 776 C C . ARG A 1 95 ? 14.722 0.702 -2.296 1.00 97.31 95 ARG A C 1
ATOM 778 O O . ARG A 1 95 ? 15.169 0.613 -3.439 1.00 97.31 95 ARG A O 1
ATOM 785 N N . LEU A 1 96 ? 13.562 0.160 -1.927 1.00 97.88 96 LEU A N 1
ATOM 786 C CA . LEU A 1 96 ? 12.703 -0.603 -2.833 1.00 97.88 96 LEU A CA 1
ATOM 787 C C . LEU A 1 96 ? 12.181 0.268 -3.977 1.00 97.88 96 LEU A C 1
ATOM 789 O O . LEU A 1 96 ? 12.224 -0.156 -5.129 1.00 97.88 96 LEU A O 1
ATOM 793 N N . ARG A 1 97 ? 11.773 1.509 -3.691 1.00 97.19 97 ARG A N 1
ATOM 794 C CA . ARG A 1 97 ? 11.358 2.466 -4.729 1.00 97.19 97 ARG A CA 1
ATOM 795 C C . ARG A 1 97 ? 12.477 2.754 -5.726 1.00 97.19 97 ARG A C 1
ATOM 797 O O . ARG A 1 97 ? 12.246 2.682 -6.926 1.00 97.19 97 ARG A O 1
ATOM 804 N N . ALA A 1 98 ? 13.698 2.983 -5.245 1.00 97.12 98 ALA A N 1
ATOM 805 C CA . ALA A 1 98 ? 14.847 3.216 -6.119 1.00 97.12 98 ALA A CA 1
ATOM 806 C C . ALA A 1 98 ? 15.211 1.986 -6.976 1.00 97.12 98 ALA A C 1
ATOM 808 O O . ALA A 1 98 ? 15.714 2.124 -8.091 1.00 97.12 98 ALA A O 1
ATOM 809 N N . GLN A 1 99 ? 14.997 0.768 -6.467 1.00 97.19 99 GLN A N 1
ATOM 810 C CA . GLN A 1 99 ? 15.187 -0.457 -7.254 1.00 97.19 99 GLN A CA 1
ATOM 811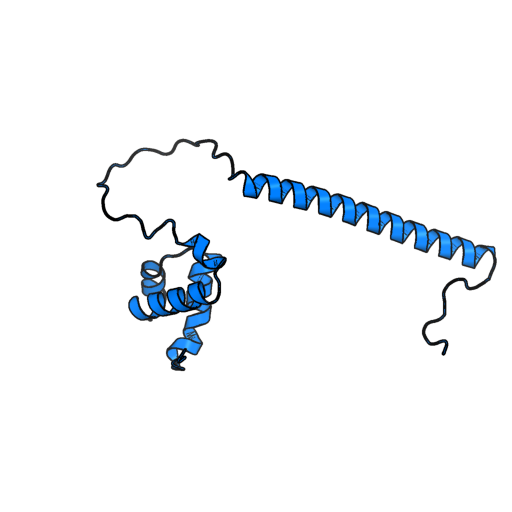 C C . GLN A 1 99 ? 14.117 -0.614 -8.334 1.00 97.19 99 GLN A C 1
ATOM 813 O O . GLN A 1 99 ? 14.443 -1.021 -9.448 1.00 97.19 99 GLN A O 1
ATOM 818 N N . LEU A 1 100 ? 12.872 -0.275 -8.002 1.00 97.94 100 LEU A N 1
ATOM 819 C CA . LEU A 1 100 ? 11.739 -0.324 -8.916 1.00 97.94 100 LEU A CA 1
ATOM 820 C C . LEU A 1 100 ? 11.952 0.642 -10.086 1.00 97.94 100 LEU A C 1
ATOM 822 O O . LEU A 1 100 ? 11.938 0.207 -11.232 1.00 97.94 100 LEU A O 1
ATOM 826 N N . GLU A 1 101 ? 12.284 1.901 -9.803 1.00 97.81 101 GLU A N 1
ATOM 827 C CA . GLU A 1 101 ? 12.562 2.915 -10.829 1.00 97.81 101 GLU A CA 1
ATOM 828 C C . GLU A 1 101 ? 13.675 2.465 -11.794 1.00 97.81 101 GLU A C 1
ATOM 830 O O . GLU A 1 101 ? 13.542 2.538 -13.014 1.00 97.81 101 GLU A O 1
ATOM 835 N N . LYS A 1 102 ? 14.766 1.896 -11.263 1.00 97.81 102 LYS A N 1
ATOM 836 C CA . LYS A 1 102 ? 15.848 1.344 -12.095 1.00 97.81 102 LYS A CA 1
ATOM 837 C C . LYS A 1 102 ? 15.387 0.182 -12.971 1.00 97.81 102 LYS A C 1
ATOM 839 O O . LYS A 1 102 ? 15.894 0.026 -14.082 1.00 97.81 102 LYS A O 1
ATOM 844 N N . ALA A 1 103 ? 14.496 -0.666 -12.465 1.00 97.38 103 ALA A N 1
ATOM 845 C CA . ALA A 1 103 ? 13.959 -1.788 -13.222 1.00 97.38 103 ALA A CA 1
ATOM 846 C C . ALA A 1 103 ? 13.042 -1.309 -14.355 1.00 97.38 103 ALA A C 1
ATOM 848 O O . ALA A 1 103 ? 13.149 -1.832 -15.462 1.00 97.38 103 ALA A O 1
ATOM 849 N N . GLU A 1 104 ? 12.215 -0.293 -14.104 1.00 97.62 104 GLU A N 1
ATOM 850 C CA . GLU A 1 104 ? 11.336 0.321 -15.104 1.00 97.62 104 GLU A CA 1
ATOM 851 C C . GLU A 1 104 ? 12.136 0.978 -16.229 1.00 97.62 104 GLU A C 1
ATOM 853 O O . GLU A 1 104 ? 11.956 0.611 -17.388 1.00 97.62 104 GLU A O 1
ATOM 858 N N . ILE A 1 105 ? 13.110 1.836 -15.899 1.00 97.81 105 ILE A N 1
ATOM 859 C CA . ILE A 1 105 ? 13.990 2.477 -16.894 1.00 97.81 105 ILE A CA 1
ATOM 860 C C . ILE A 1 105 ? 14.708 1.422 -17.744 1.00 97.81 105 ILE A C 1
ATOM 862 O O . ILE A 1 105 ? 14.841 1.552 -18.961 1.00 97.81 105 ILE A O 1
ATOM 866 N N . LYS A 1 106 ? 15.190 0.348 -17.108 1.00 97.81 106 LYS A N 1
ATOM 867 C CA . LYS A 1 106 ? 15.866 -0.749 -17.806 1.00 97.81 106 LYS A CA 1
ATOM 868 C C . LYS A 1 106 ? 14.915 -1.492 -18.747 1.00 97.81 106 LYS A C 1
ATOM 870 O O . LYS A 1 106 ? 15.334 -1.869 -19.839 1.00 97.81 106 LYS A O 1
ATOM 875 N N . ALA A 1 107 ? 13.671 -1.720 -18.329 1.00 97.56 107 ALA A N 1
ATOM 876 C CA . ALA A 1 107 ? 12.657 -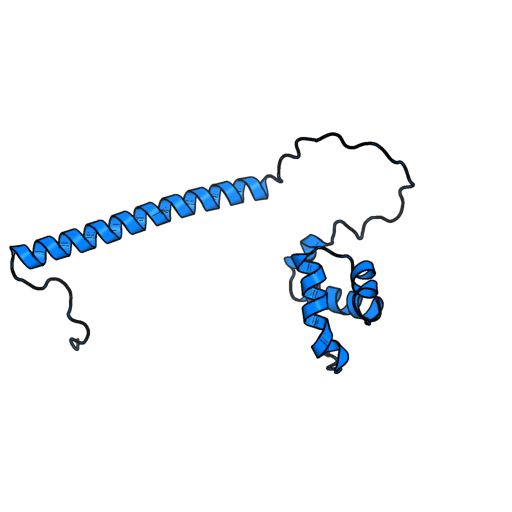2.361 -19.156 1.00 97.56 107 ALA A CA 1
ATOM 877 C C . ALA A 1 107 ? 12.314 -1.496 -20.375 1.00 97.56 107 ALA A C 1
ATOM 879 O O . ALA A 1 107 ? 12.389 -1.991 -21.496 1.00 97.56 107 ALA A O 1
ATOM 880 N N . GLU A 1 108 ? 12.056 -0.204 -20.170 1.00 97.19 108 GLU A N 1
ATOM 881 C CA . GLU A 1 108 ? 11.769 0.757 -21.241 1.00 97.19 108 GLU A CA 1
ATOM 882 C C . GLU A 1 108 ? 12.924 0.838 -22.251 1.00 97.19 108 GLU A C 1
ATOM 884 O O . GLU A 1 108 ? 12.722 0.708 -23.458 1.00 97.19 108 GLU A O 1
ATOM 889 N N . ALA A 1 109 ? 14.168 0.920 -21.768 1.00 97.75 109 ALA A N 1
ATOM 890 C CA . ALA A 1 109 ? 15.347 0.917 -22.632 1.00 97.75 109 ALA A CA 1
ATOM 891 C C . ALA A 1 109 ? 15.467 -0.365 -23.478 1.00 97.75 109 ALA A C 1
ATOM 893 O O . ALA A 1 109 ? 15.877 -0.310 -24.640 1.00 97.75 109 ALA A O 1
ATOM 894 N N . TYR A 1 110 ? 15.125 -1.530 -22.918 1.00 96.12 110 TYR A N 1
ATOM 895 C CA . TYR A 1 110 ? 15.120 -2.783 -23.674 1.00 96.12 110 TYR A CA 1
ATOM 896 C C . TYR A 1 110 ? 13.996 -2.848 -24.702 1.00 96.12 110 TYR A C 1
ATOM 898 O O . TYR A 1 110 ? 14.224 -3.353 -25.802 1.00 96.12 110 TYR A O 1
ATOM 906 N N . GLU A 1 111 ? 12.813 -2.331 -24.384 1.00 94.62 111 GLU A N 1
ATOM 907 C CA . GLU A 1 111 ? 11.720 -2.238 -25.349 1.00 94.62 111 GLU A CA 1
ATOM 908 C C . GLU A 1 111 ? 12.095 -1.350 -26.535 1.00 94.62 111 GLU A C 1
ATOM 910 O O . GLU A 1 111 ? 11.886 -1.752 -27.682 1.00 94.62 111 GLU A O 1
ATOM 915 N N . GLU A 1 112 ? 12.725 -0.204 -26.278 1.00 95.56 112 GLU A N 1
ATOM 916 C CA . GLU A 1 112 ? 13.184 0.687 -27.342 1.00 95.56 112 GLU A CA 1
ATOM 917 C C . GLU A 1 112 ? 14.309 0.077 -28.176 1.00 95.56 112 GLU A C 1
ATOM 919 O O . GLU A 1 112 ? 14.297 0.169 -29.405 1.00 95.56 112 GLU A O 1
ATOM 924 N N . LEU A 1 113 ? 15.250 -0.635 -27.548 1.00 95.06 113 LEU A N 1
ATOM 925 C CA . LEU A 1 113 ? 16.276 -1.382 -28.276 1.00 95.06 113 LEU A CA 1
ATOM 926 C C . LEU A 1 113 ? 15.636 -2.384 -29.245 1.00 95.06 113 LEU A C 1
ATOM 928 O O . LEU A 1 113 ? 16.048 -2.470 -30.406 1.00 95.06 113 LEU A O 1
ATOM 932 N N . ILE A 1 114 ? 14.604 -3.104 -28.795 1.00 93.56 114 ILE A N 1
ATOM 933 C CA . ILE A 1 114 ? 13.852 -4.031 -29.645 1.00 93.56 114 ILE A CA 1
ATOM 934 C C . ILE A 1 114 ? 13.173 -3.271 -30.792 1.00 93.56 114 ILE A C 1
ATOM 936 O O . ILE A 1 114 ? 13.309 -3.691 -31.938 1.00 93.56 114 ILE A O 1
ATOM 940 N N . ASN A 1 115 ? 12.518 -2.136 -30.532 1.00 92.88 115 ASN A N 1
ATOM 941 C CA . ASN A 1 115 ? 11.857 -1.333 -31.571 1.00 92.88 115 ASN A CA 1
ATOM 942 C C . ASN A 1 115 ? 12.843 -0.855 -32.653 1.00 92.88 115 ASN A C 1
ATOM 944 O O . ASN A 1 115 ? 12.580 -0.963 -33.859 1.00 92.88 115 ASN A O 1
ATOM 948 N N . VAL A 1 116 ? 14.014 -0.359 -32.242 1.00 94.88 116 VAL A N 1
ATOM 949 C CA . VAL A 1 116 ? 15.075 0.069 -33.166 1.00 94.88 116 VAL A CA 1
ATOM 950 C C . VAL A 1 116 ? 15.615 -1.119 -33.969 1.00 94.88 116 VAL A C 1
ATOM 952 O O . VAL A 1 116 ? 15.850 -0.998 -35.172 1.00 94.88 116 VAL A O 1
ATOM 955 N N . ALA A 1 117 ? 15.787 -2.286 -33.346 1.00 93.19 117 ALA A N 1
ATOM 956 C CA . ALA A 1 117 ? 16.237 -3.486 -34.046 1.00 93.19 117 ALA A CA 1
ATOM 957 C C . ALA A 1 117 ? 15.202 -3.981 -35.073 1.00 93.19 117 ALA A C 1
ATOM 959 O O . ALA A 1 117 ? 15.554 -4.223 -36.230 1.00 93.19 117 ALA A O 1
ATOM 960 N N . GLU A 1 118 ? 13.927 -4.084 -34.690 1.00 92.31 118 GLU A N 1
ATOM 961 C CA . GLU A 1 118 ? 12.850 -4.531 -35.582 1.00 92.31 118 GLU A CA 1
ATOM 962 C C . GLU A 1 118 ? 12.688 -3.591 -36.785 1.00 92.31 118 GLU A C 1
ATOM 964 O O . GLU A 1 118 ? 12.570 -4.055 -37.921 1.00 92.31 118 GLU A O 1
ATOM 969 N N . SER A 1 119 ? 12.767 -2.274 -36.569 1.00 91.69 119 SER A N 1
ATOM 970 C CA . SER A 1 119 ? 12.688 -1.276 -37.646 1.00 91.69 119 SER A CA 1
ATOM 971 C C . SER A 1 119 ? 13.900 -1.309 -38.584 1.00 91.6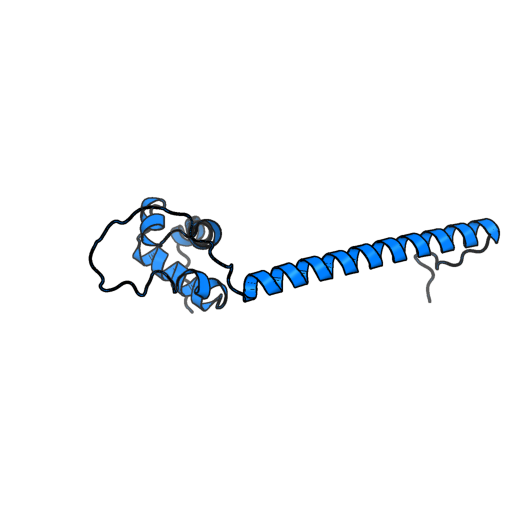9 119 SER A C 1
ATOM 973 O O . SER A 1 119 ? 13.730 -1.277 -39.806 1.00 91.69 119 SER A O 1
ATOM 975 N N . LYS A 1 120 ? 15.122 -1.423 -38.044 1.00 94.38 120 LYS A N 1
ATOM 976 C CA . LYS A 1 120 ? 16.363 -1.445 -38.835 1.00 94.38 120 LYS A CA 1
ATOM 977 C C . LYS A 1 120 ? 16.502 -2.712 -39.673 1.00 94.38 120 LYS A C 1
ATOM 979 O O . LYS A 1 120 ? 16.884 -2.633 -40.840 1.00 94.38 120 LYS A O 1
ATOM 984 N N . PHE A 1 121 ? 16.214 -3.869 -39.083 1.00 92.44 121 PHE A N 1
ATOM 985 C CA . PHE A 1 121 ? 16.406 -5.165 -39.735 1.00 92.44 121 PHE A CA 1
ATOM 986 C C . PHE A 1 121 ? 15.147 -5.689 -40.435 1.00 92.44 121 PHE A C 1
ATOM 988 O O . PHE A 1 121 ? 15.249 -6.645 -41.197 1.00 92.44 121 PHE A O 1
ATOM 995 N N . LYS A 1 122 ? 13.979 -5.058 -40.229 1.00 89.00 122 LYS A N 1
ATOM 996 C CA . LYS A 1 122 ? 12.679 -5.464 -40.799 1.00 89.00 122 LYS A CA 1
ATOM 997 C C . LYS A 1 122 ? 12.301 -6.916 -40.474 1.00 89.00 122 LYS A C 1
ATOM 999 O O . LYS A 1 122 ? 11.659 -7.595 -41.273 1.00 89.00 122 LYS A O 1
ATOM 1004 N N . ILE A 1 123 ? 12.700 -7.390 -39.296 1.00 86.94 123 ILE A N 1
ATOM 1005 C CA . ILE A 1 123 ? 12.396 -8.726 -38.773 1.00 86.94 123 ILE A CA 1
ATOM 1006 C C . ILE A 1 123 ? 11.649 -8.544 -37.455 1.00 86.94 123 ILE A C 1
ATOM 1008 O O . ILE A 1 123 ? 12.070 -7.751 -36.620 1.00 86.94 123 ILE A O 1
ATOM 1012 N N . SER A 1 124 ? 10.556 -9.282 -37.257 1.00 83.62 124 SER A N 1
ATOM 1013 C CA . SER A 1 124 ? 9.832 -9.312 -35.981 1.00 83.62 124 SER A CA 1
ATOM 1014 C C . SER A 1 124 ? 10.564 -10.206 -34.980 1.00 83.62 124 SER A C 1
ATOM 1016 O O . SER A 1 124 ? 10.640 -11.419 -35.192 1.00 83.62 124 SER A O 1
ATOM 1018 N N . ILE A 1 125 ? 11.089 -9.616 -33.907 1.00 82.44 125 ILE A N 1
ATOM 1019 C CA . ILE A 1 125 ? 11.820 -10.310 -32.838 1.00 82.44 125 ILE A CA 1
ATOM 1020 C C . ILE A 1 125 ? 10.837 -10.751 -31.746 1.00 82.44 125 ILE A C 1
ATOM 1022 O O . ILE A 1 125 ? 10.969 -11.846 -31.193 1.00 82.44 125 ILE A O 1
ATOM 1026 N N . ARG A 1 126 ? 9.810 -9.943 -31.453 1.00 83.56 126 ARG A N 1
ATOM 1027 C CA . ARG A 1 126 ? 8.747 -10.334 -30.515 1.00 83.56 126 ARG A CA 1
ATOM 1028 C C . ARG A 1 126 ? 7.834 -11.396 -31.131 1.00 83.56 126 ARG A C 1
ATOM 1030 O O . ARG A 1 126 ? 7.465 -11.334 -32.306 1.00 83.56 126 ARG A O 1
ATOM 1037 N N . LYS A 1 127 ? 7.384 -12.353 -30.310 1.00 78.56 127 LYS A N 1
ATOM 1038 C CA . LYS A 1 127 ? 6.286 -13.248 -30.702 1.00 78.56 127 LYS A CA 1
ATOM 1039 C C . LYS A 1 127 ? 5.009 -12.429 -30.885 1.00 78.56 127 LYS A C 1
ATOM 1041 O O . LYS A 1 127 ? 4.646 -11.641 -30.017 1.00 78.56 127 LYS A O 1
ATOM 1046 N N . LYS A 1 128 ? 4.294 -12.654 -31.989 1.00 73.31 128 LYS A N 1
ATOM 1047 C CA . LYS A 1 128 ? 2.946 -12.103 -32.174 1.00 73.31 128 LYS A CA 1
ATOM 1048 C C . LYS A 1 128 ? 2.000 -12.759 -31.166 1.00 73.31 128 LYS A C 1
ATOM 1050 O O . LYS A 1 128 ? 2.010 -13.985 -31.026 1.00 73.31 128 LYS A O 1
ATOM 1055 N N . ALA A 1 129 ? 1.193 -11.956 -30.474 1.00 60.66 129 ALA A N 1
ATOM 1056 C CA . ALA A 1 129 ? 0.155 -12.466 -29.586 1.00 60.66 129 ALA A CA 1
ATOM 1057 C C . ALA A 1 129 ? -0.778 -13.398 -30.384 1.00 60.66 129 ALA A C 1
ATOM 1059 O O . ALA A 1 129 ? -1.359 -12.981 -31.384 1.00 60.66 129 ALA A O 1
ATOM 1060 N N . GLY A 1 130 ? -0.869 -14.670 -29.982 1.00 64.31 130 GLY A N 1
ATOM 1061 C CA . GLY A 1 130 ? -1.744 -15.667 -30.613 1.00 64.31 130 GLY A CA 1
ATOM 1062 C C . GLY A 1 130 ? -1.072 -16.710 -31.517 1.00 64.31 130 GLY A C 1
ATOM 1063 O O . GLY A 1 130 ? -1.773 -17.567 -32.051 1.00 64.31 130 GLY A O 1
ATOM 1064 N N . ALA A 1 131 ? 0.256 -16.707 -31.681 1.00 61.53 131 ALA A N 1
ATOM 1065 C CA . ALA A 1 131 ? 0.934 -17.823 -32.345 1.00 61.53 131 ALA A CA 1
ATOM 1066 C C . ALA A 1 131 ? 0.824 -19.094 -31.477 1.00 61.53 131 ALA A C 1
ATOM 1068 O O . ALA A 1 131 ? 1.432 -19.162 -30.406 1.00 61.53 131 ALA A O 1
ATOM 1069 N N . LYS A 1 132 ? 0.021 -20.077 -31.917 1.00 62.72 132 LYS A N 1
ATOM 1070 C CA . LYS A 1 132 ? -0.032 -21.417 -31.304 1.00 62.72 132 LYS A CA 1
ATOM 1071 C C . LYS A 1 132 ? 1.387 -22.000 -31.254 1.00 62.72 132 LYS A C 1
ATOM 1073 O O . LYS A 1 132 ? 2.120 -21.879 -32.235 1.00 62.72 132 LYS A O 1
ATOM 1078 N N . GLN A 1 133 ? 1.753 -22.544 -30.090 1.00 65.06 133 GLN A N 1
ATOM 1079 C CA . GLN A 1 133 ? 2.994 -23.299 -29.893 1.00 65.06 133 GLN A CA 1
ATOM 1080 C C . GLN A 1 133 ? 3.021 -24.546 -30.771 1.00 65.06 133 GLN A C 1
ATOM 1082 O O . GLN A 1 133 ? 1.932 -25.127 -30.984 1.00 65.06 133 GLN A O 1
#

Secondary structure (DSSP, 8-state):
------HHHHHHHHHHHHHHHTS---HHHHHHHSSS-HHHHHHHHHHHHHH-TTGGGGTTTTS--S-----------------HHHHHHHHHHHHHHHHHHHHHHHHHHHHHHHHHHHHHH----SPPTT---

Mean predicted aligned error: 16.73 Å

Solvent-accessible surface area (backbone atoms only — not comparable to full-atom values): 8404 Å² total; per-residue (Å²): 130,92,76,81,87,43,80,69,44,80,73,42,46,65,61,53,49,45,43,35,70,77,69,64,46,51,47,71,57,48,33,73,76,41,104,47,57,47,68,58,48,44,50,52,52,52,53,50,29,68,78,30,68,76,62,44,68,78,51,67,80,70,74,78,73,76,86,79,79,90,81,91,76,81,94,72,91,73,86,70,76,67,59,68,70,58,53,53,51,51,52,49,53,54,53,52,51,57,51,48,54,54,50,50,54,52,50,52,53,51,53,49,51,48,51,55,46,30,67,74,68,73,45,84,80,71,81,64,93,83,70,79,130

Organism: Haemonchus placei (NCBI:txid6290)

Sequence (133 aa):
MFQYQTKTRDLYYDKAIDLYVREGLSYRQIAKILPVSKTTIMRWIAIFAEENPHAQRMVKLTTNVKTRKVESVQTEPSSAKMPEDVQSLQEEVLRLRAQLEKAEIKAEAYEELINVAESKFKISIRKKAGAKQ

pLDDT: mean 76.93, std 20.12, range [31.17, 97.94]